Protein AF-A0AAV0CZN5-F1 (afdb_monomer_lite)

Structure (mmCIF, N/CA/C/O backbone):
data_AF-A0AAV0CZN5-F1
#
_entry.id   AF-A0AAV0CZN5-F1
#
loop_
_atom_site.group_PDB
_atom_site.id
_atom_site.type_symbol
_atom_site.label_atom_id
_atom_site.label_alt_id
_atom_site.label_comp_id
_atom_site.label_asym_id
_atom_site.label_entity_id
_atom_site.label_seq_id
_atom_site.pdbx_PDB_ins_code
_atom_site.Cartn_x
_atom_site.Cartn_y
_atom_site.Cartn_z
_atom_site.occupancy
_atom_site.B_iso_or_equiv
_atom_site.auth_seq_id
_atom_site.auth_comp_id
_atom_site.auth_asym_id
_atom_site.auth_atom_id
_atom_site.pdbx_PDB_model_num
ATOM 1 N N . MET A 1 1 ? 2.720 -5.074 -18.653 1.00 69.81 1 MET A N 1
ATOM 2 C CA . MET A 1 1 ? 1.621 -4.364 -17.962 1.00 69.81 1 MET A CA 1
ATOM 3 C C . MET A 1 1 ? 1.163 -3.232 -18.864 1.00 69.81 1 MET A C 1
ATOM 5 O O . MET A 1 1 ? 2.020 -2.633 -19.502 1.00 69.81 1 MET A O 1
ATOM 9 N N . PHE A 1 2 ? -0.141 -2.974 -18.965 1.00 89.19 2 PHE A N 1
ATOM 10 C CA . PHE A 1 2 ? -0.645 -1.840 -19.746 1.00 89.19 2 PHE A CA 1
ATOM 11 C C . PHE A 1 2 ? -0.188 -0.515 -19.115 1.00 89.19 2 PHE A C 1
ATOM 13 O O . PHE A 1 2 ? 0.018 -0.472 -17.899 1.00 89.19 2 PHE A O 1
ATOM 20 N N . CYS A 1 3 ? 0.004 0.540 -19.915 1.00 89.00 3 CYS A N 1
ATOM 21 C CA . CYS A 1 3 ? 0.586 1.803 -19.440 1.00 89.00 3 CYS A CA 1
ATOM 22 C C . CYS A 1 3 ? -0.205 2.390 -18.261 1.00 89.00 3 CYS A C 1
ATOM 24 O O . CYS A 1 3 ? 0.390 2.660 -17.224 1.00 89.00 3 CYS A O 1
ATOM 26 N N . TYR A 1 4 ? -1.537 2.453 -18.350 1.00 92.38 4 TYR A N 1
ATOM 27 C CA . TYR A 1 4 ? -2.385 2.951 -17.260 1.00 92.38 4 TYR A CA 1
ATOM 28 C C . TYR A 1 4 ? -2.239 2.140 -15.973 1.00 92.38 4 TYR A C 1
ATOM 30 O O . TYR A 1 4 ? -2.093 2.705 -14.893 1.00 92.38 4 TYR A O 1
ATOM 38 N N . CYS A 1 5 ? -2.209 0.809 -16.077 1.00 94.00 5 CYS A N 1
ATOM 39 C CA . CYS A 1 5 ? -1.996 -0.034 -14.909 1.00 94.00 5 CYS A CA 1
ATOM 40 C C . CYS A 1 5 ? -0.619 0.262 -14.289 1.00 94.00 5 CYS A C 1
ATOM 42 O O . CYS A 1 5 ? -0.521 0.440 -13.080 1.00 94.00 5 CYS A O 1
ATOM 44 N N . ARG A 1 6 ? 0.444 0.378 -15.097 1.00 94.00 6 ARG A N 1
ATOM 45 C CA . ARG A 1 6 ? 1.783 0.714 -14.586 1.00 94.00 6 ARG A CA 1
ATOM 46 C C . ARG A 1 6 ? 1.778 2.054 -13.851 1.00 94.00 6 ARG A C 1
ATOM 48 O O . ARG A 1 6 ? 2.295 2.119 -12.742 1.00 94.00 6 ARG A O 1
ATOM 55 N N . MET A 1 7 ? 1.167 3.076 -14.445 1.00 93.75 7 MET A N 1
ATOM 56 C CA . MET A 1 7 ? 1.108 4.428 -13.883 1.00 93.75 7 MET A CA 1
ATOM 57 C C . MET A 1 7 ? 0.418 4.481 -12.520 1.00 93.75 7 MET A C 1
ATOM 59 O O . MET A 1 7 ? 0.842 5.235 -11.653 1.00 93.75 7 MET A O 1
ATOM 63 N N . VAL A 1 8 ? -0.597 3.645 -12.294 1.00 94.69 8 VAL A N 1
ATOM 64 C CA . VAL A 1 8 ? -1.289 3.569 -10.998 1.00 94.69 8 VAL A CA 1
ATOM 65 C C . VAL A 1 8 ? -0.507 2.727 -9.987 1.00 94.69 8 VAL A C 1
ATOM 67 O O . VAL A 1 8 ? -0.311 3.136 -8.842 1.00 94.69 8 VAL A O 1
ATOM 70 N N . TYR A 1 9 ? -0.040 1.542 -10.386 1.00 96.00 9 TYR A N 1
ATOM 71 C CA . TYR A 1 9 ? 0.597 0.609 -9.453 1.00 96.00 9 TYR A CA 1
ATOM 72 C C . TYR A 1 9 ? 2.005 1.039 -9.025 1.00 96.00 9 TYR A C 1
ATOM 74 O O . TYR A 1 9 ? 2.451 0.647 -7.948 1.00 96.00 9 TYR A O 1
ATOM 82 N N . LEU A 1 10 ? 2.700 1.856 -9.818 1.00 95.19 10 LEU A N 1
ATOM 83 C CA . LEU A 1 10 ? 4.036 2.352 -9.493 1.00 95.19 10 LEU A CA 1
ATOM 84 C C . LEU A 1 10 ? 4.061 3.177 -8.183 1.00 95.19 10 LEU A C 1
ATOM 86 O O . LEU A 1 10 ? 4.710 2.725 -7.233 1.00 95.19 10 LEU A O 1
ATOM 90 N N . PRO A 1 11 ? 3.324 4.300 -8.040 1.00 96.31 11 PRO A N 1
ATOM 91 C CA . PRO A 1 11 ? 3.270 5.049 -6.781 1.00 96.31 11 PRO A CA 1
ATOM 92 C C . PRO A 1 11 ? 2.603 4.261 -5.643 1.00 96.31 11 PRO A C 1
ATOM 94 O O . PRO A 1 11 ? 3.067 4.329 -4.503 1.00 96.31 11 PRO A O 1
ATOM 97 N N . MET A 1 12 ? 1.583 3.444 -5.936 1.00 96.88 12 MET A N 1
ATOM 98 C CA . MET A 1 12 ? 0.963 2.557 -4.938 1.00 96.88 12 MET A CA 1
ATOM 99 C C . MET A 1 12 ? 1.988 1.591 -4.325 1.00 96.88 12 MET A C 1
ATOM 101 O O . MET A 1 12 ? 2.056 1.438 -3.104 1.00 96.88 12 MET A O 1
ATOM 105 N N . SER A 1 13 ? 2.840 0.979 -5.156 1.00 95.50 13 SER A N 1
ATOM 106 C CA . SER A 1 13 ? 3.897 0.073 -4.695 1.00 95.50 13 SER A CA 1
ATOM 107 C C . SER A 1 13 ? 4.950 0.784 -3.842 1.00 95.50 13 SER A C 1
ATOM 109 O O . SER A 1 13 ? 5.442 0.202 -2.872 1.00 95.50 13 SER A O 1
ATOM 111 N N . TYR A 1 14 ? 5.254 2.054 -4.143 1.00 96.88 14 TYR A N 1
ATOM 112 C CA . TYR A 1 14 ? 6.178 2.862 -3.349 1.00 96.88 14 TYR A CA 1
ATOM 113 C C . TYR A 1 14 ? 5.634 3.104 -1.937 1.00 96.88 14 TYR A C 1
ATOM 115 O O . TYR A 1 14 ? 6.326 2.837 -0.951 1.00 96.88 14 TYR A O 1
ATOM 123 N N . LEU A 1 15 ? 4.377 3.549 -1.824 1.00 96.94 15 LEU A N 1
ATOM 124 C CA . LEU A 1 15 ? 3.720 3.780 -0.533 1.00 96.94 15 LEU A CA 1
ATOM 125 C C . LEU A 1 15 ? 3.605 2.488 0.280 1.00 96.94 15 LEU A C 1
ATOM 127 O O . LEU A 1 15 ? 3.938 2.480 1.470 1.00 96.94 15 LEU A O 1
ATOM 131 N N . TYR A 1 16 ? 3.214 1.388 -0.373 1.00 94.38 16 TYR A N 1
ATOM 132 C CA . TYR A 1 16 ? 3.145 0.067 0.247 1.00 94.38 16 TYR A CA 1
ATOM 133 C C . TYR A 1 16 ? 4.514 -0.380 0.774 1.00 94.38 16 TYR A C 1
ATOM 135 O O . TYR A 1 16 ? 4.655 -0.723 1.949 1.00 94.38 16 TYR A O 1
ATOM 143 N N . GLY A 1 17 ? 5.554 -0.312 -0.062 1.00 93.38 17 GLY A N 1
ATOM 144 C CA . GLY A 1 17 ? 6.911 -0.706 0.313 1.00 93.38 17 GLY A CA 1
ATOM 145 C C . GLY A 1 17 ? 7.506 0.169 1.419 1.00 93.38 17 GLY A C 1
ATOM 146 O O . GLY A 1 17 ? 8.249 -0.330 2.268 1.00 93.38 17 GLY A O 1
ATOM 147 N N . LYS A 1 18 ? 7.154 1.460 1.456 1.00 94.00 18 LYS A N 1
ATOM 148 C CA . LYS A 1 18 ? 7.552 2.392 2.518 1.00 94.00 18 LYS A CA 1
ATOM 149 C C . LYS A 1 18 ? 6.765 2.180 3.816 1.00 94.00 18 LYS A C 1
ATOM 151 O O . LYS A 1 18 ? 7.217 2.652 4.859 1.00 94.00 18 LYS A O 1
ATOM 156 N N . LYS A 1 19 ? 5.629 1.474 3.760 1.00 92.69 19 LYS A N 1
ATOM 157 C CA . LYS A 1 19 ? 4.631 1.379 4.838 1.00 92.69 19 LYS A CA 1
ATOM 158 C C . LYS A 1 19 ? 4.218 2.767 5.326 1.00 92.69 19 LYS A C 1
ATOM 160 O O . LYS A 1 19 ? 4.207 3.037 6.524 1.00 92.69 19 LYS A O 1
ATOM 165 N N . PHE A 1 20 ? 3.963 3.666 4.377 1.00 95.56 20 PHE A N 1
ATOM 166 C CA . PHE A 1 20 ? 3.601 5.040 4.695 1.00 95.56 20 PHE A CA 1
ATOM 167 C C . PHE A 1 20 ? 2.236 5.084 5.392 1.00 95.56 20 PHE A C 1
ATOM 169 O O . PHE A 1 20 ? 1.265 4.512 4.902 1.00 95.56 20 PHE A O 1
ATOM 176 N N . VAL A 1 21 ? 2.169 5.777 6.528 1.00 95.81 21 VAL A N 1
ATOM 177 C CA . VAL A 1 21 ? 0.937 6.023 7.281 1.00 95.81 21 VAL A CA 1
ATOM 178 C C . VAL A 1 21 ? 0.888 7.511 7.601 1.00 95.81 21 VAL A C 1
ATOM 180 O O . VAL A 1 21 ? 1.858 8.066 8.118 1.00 95.81 21 VAL A O 1
ATOM 183 N N . GLY A 1 22 ? -0.227 8.158 7.266 1.00 94.56 22 GLY A N 1
ATOM 184 C CA . GLY A 1 22 ? -0.460 9.562 7.597 1.00 94.56 22 GLY A CA 1
ATOM 185 C C . GLY A 1 22 ? -0.683 9.796 9.100 1.00 94.56 22 GLY A C 1
ATOM 186 O O . GLY A 1 22 ? -0.815 8.842 9.872 1.00 94.56 22 GLY A O 1
ATOM 187 N N . PRO A 1 23 ? -0.748 11.063 9.541 1.00 96.81 23 PRO A N 1
ATOM 188 C CA . PRO A 1 23 ? -1.048 11.392 10.932 1.00 96.81 23 PRO A CA 1
ATOM 189 C C . PRO A 1 23 ? -2.448 10.900 11.319 1.00 96.81 23 PRO A C 1
ATOM 191 O O . PRO A 1 23 ? -3.404 11.101 10.576 1.00 96.81 23 PRO A O 1
ATOM 194 N N . ILE A 1 24 ? -2.582 10.286 12.498 1.00 96.62 24 ILE A N 1
ATOM 195 C CA . ILE A 1 24 ? -3.879 9.841 13.024 1.00 96.62 24 ILE A CA 1
ATOM 196 C C . ILE A 1 24 ? -4.592 11.050 13.636 1.00 96.62 24 ILE A C 1
ATOM 198 O O . IL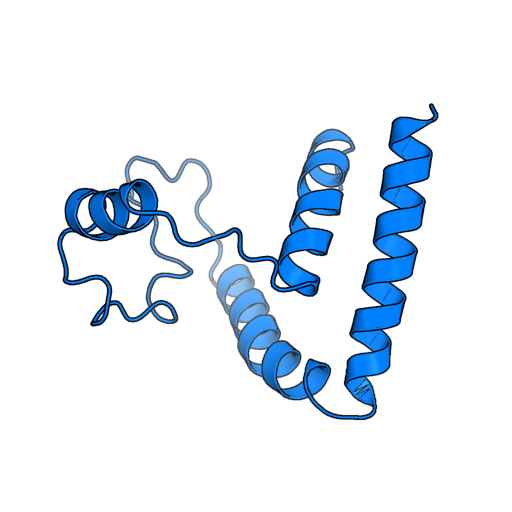E A 1 24 ? -4.275 11.477 14.745 1.00 96.62 24 ILE A O 1
ATOM 202 N N . THR A 1 25 ? -5.539 11.615 12.894 1.00 98.00 25 THR A N 1
ATOM 203 C CA . THR A 1 25 ? -6.364 12.752 13.322 1.00 98.00 25 THR A CA 1
ATOM 204 C C . THR A 1 25 ? -7.634 12.283 14.046 1.00 98.00 25 THR A C 1
ATOM 206 O O . THR A 1 25 ? -8.023 11.120 13.906 1.00 98.00 25 THR A O 1
ATOM 209 N N . PRO A 1 26 ? -8.338 13.170 14.778 1.00 98.25 26 PRO A N 1
ATOM 210 C CA . PRO A 1 26 ? -9.642 12.843 15.362 1.00 98.25 26 PRO A CA 1
ATOM 211 C C . PRO A 1 26 ? -10.660 12.345 14.326 1.00 98.25 26 PRO A C 1
ATOM 213 O O . PRO A 1 26 ? -11.389 11.398 14.600 1.00 98.25 26 PRO A O 1
ATOM 216 N N . LEU A 1 27 ? -10.643 12.911 13.113 1.00 97.88 27 LEU A N 1
ATOM 217 C CA . LEU A 1 27 ? -11.478 12.450 12.002 1.00 97.88 27 LEU A CA 1
ATOM 218 C C . LEU A 1 27 ? -11.155 11.000 11.611 1.00 97.88 27 LEU A C 1
ATOM 220 O O . LEU A 1 27 ? -12.061 10.201 11.425 1.00 97.88 27 LEU A O 1
ATOM 224 N N . ILE A 1 28 ? -9.871 10.626 11.536 1.00 97.38 28 ILE A N 1
ATOM 225 C CA . ILE A 1 28 ? -9.478 9.238 11.241 1.00 97.38 28 ILE A CA 1
ATOM 226 C C . ILE A 1 28 ? -9.965 8.282 12.333 1.00 97.38 28 ILE A C 1
ATOM 228 O O . ILE A 1 28 ? -10.339 7.156 12.022 1.00 97.38 28 ILE A O 1
ATOM 232 N N . LEU A 1 29 ? -9.962 8.699 13.601 1.00 96.81 29 LEU A N 1
ATOM 233 C CA . LEU A 1 29 ? -10.505 7.874 14.682 1.00 96.81 29 LEU A CA 1
ATOM 234 C C . LEU A 1 29 ? -12.017 7.677 14.536 1.00 96.81 29 LEU A C 1
ATOM 236 O O . LEU A 1 29 ? -12.478 6.559 14.707 1.00 96.81 29 LEU A O 1
ATOM 240 N N . GLN A 1 30 ? -12.762 8.718 14.158 1.00 97.50 30 GLN A N 1
ATOM 241 C CA . GLN A 1 30 ? -14.202 8.612 13.895 1.00 97.50 30 GLN A CA 1
ATOM 242 C C . GLN A 1 30 ? -14.497 7.684 12.711 1.00 97.50 30 GLN A C 1
ATOM 244 O O . GLN A 1 30 ? -15.299 6.767 12.843 1.00 97.50 30 GLN A O 1
ATOM 249 N N . LEU A 1 31 ? -13.772 7.841 11.598 1.00 97.25 31 LEU A N 1
ATOM 250 C CA . LEU A 1 31 ? -13.925 6.984 10.418 1.00 97.25 31 LEU A CA 1
ATOM 251 C C . LEU A 1 31 ? -13.684 5.500 10.727 1.00 97.25 31 LEU A C 1
ATOM 253 O O . LEU A 1 31 ? -14.306 4.636 10.121 1.00 97.25 31 LEU A O 1
ATOM 257 N N . LYS A 1 32 ? -12.790 5.181 11.670 1.00 96.44 32 LYS A N 1
ATOM 258 C CA . LYS A 1 32 ? -12.532 3.792 12.081 1.00 96.44 32 LYS A CA 1
ATOM 259 C C . LYS A 1 32 ? -1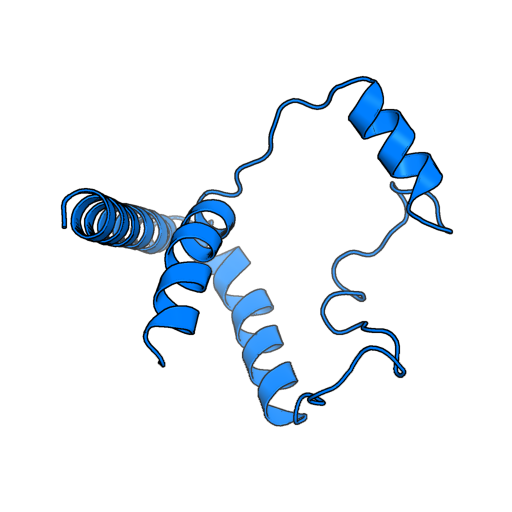3.686 3.148 12.844 1.00 96.44 32 LYS A C 1
ATOM 261 O O . LYS A 1 32 ? -13.756 1.928 12.845 1.00 96.44 32 LYS A O 1
ATOM 266 N N . GLU A 1 33 ? -14.536 3.937 13.490 1.00 96.06 33 GLU A N 1
ATOM 267 C CA . GLU A 1 33 ? -15.729 3.430 14.176 1.00 96.06 33 GLU 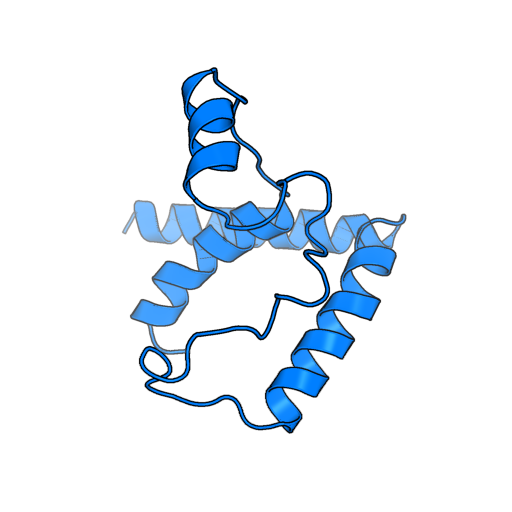A CA 1
ATOM 268 C C . GLU A 1 33 ? -16.963 3.450 13.256 1.00 96.06 33 GLU A C 1
ATOM 270 O O . GLU A 1 33 ? -17.908 2.713 13.497 1.00 96.06 33 GLU A O 1
ATOM 275 N N . GLU A 1 34 ? -16.964 4.279 12.203 1.00 97.50 34 GLU A N 1
ATOM 276 C CA . GLU A 1 34 ? -18.089 4.411 11.263 1.00 97.50 34 GLU A CA 1
ATOM 277 C C . GLU A 1 34 ? -18.022 3.432 10.079 1.00 97.50 34 GLU A C 1
ATOM 279 O O . GLU A 1 34 ? -19.048 2.915 9.653 1.00 97.50 34 GLU A O 1
ATOM 284 N N . LEU A 1 35 ? -16.829 3.183 9.523 1.00 96.50 35 LEU A N 1
ATOM 285 C CA . LEU A 1 35 ? -16.670 2.440 8.262 1.00 96.50 35 LEU A CA 1
ATOM 286 C C . LEU A 1 35 ? -16.704 0.911 8.406 1.00 96.50 35 LEU A C 1
ATOM 288 O O . LEU A 1 35 ? -16.741 0.219 7.390 1.00 96.50 35 LEU A O 1
ATOM 292 N N . TYR A 1 36 ? -16.608 0.381 9.624 1.00 94.88 36 TYR A N 1
ATOM 293 C CA . TYR A 1 36 ? -16.486 -1.055 9.870 1.00 94.88 36 TYR A CA 1
ATOM 294 C C . TYR A 1 36 ? -17.588 -1.528 10.815 1.00 94.88 36 TYR A C 1
ATOM 296 O O . TYR A 1 36 ? -17.834 -0.900 11.839 1.00 94.88 36 TYR A O 1
ATOM 304 N N . ASP A 1 37 ? -18.196 -2.672 10.499 1.00 92.69 37 ASP A N 1
ATOM 305 C CA . ASP A 1 37 ? -19.238 -3.278 11.341 1.00 92.69 37 ASP A CA 1
ATOM 306 C C . ASP A 1 37 ? -18.675 -3.864 12.650 1.00 92.69 37 ASP A C 1
ATOM 308 O O . ASP A 1 37 ? -19.372 -3.967 13.660 1.00 92.69 37 ASP A O 1
ATOM 312 N N . GLU A 1 38 ? -17.401 -4.265 12.633 1.00 93.50 38 GLU A N 1
ATOM 313 C CA . GLU A 1 38 ? -16.671 -4.810 13.779 1.00 93.50 38 GLU A CA 1
ATOM 314 C C . GLU A 1 38 ? -15.722 -3.763 14.375 1.00 93.50 38 GLU A C 1
ATOM 316 O O . GLU A 1 38 ? -15.229 -2.872 13.679 1.00 93.50 38 GLU A O 1
ATOM 321 N N . SER A 1 39 ? -15.381 -3.905 15.662 1.00 94.25 39 SER A N 1
ATOM 322 C CA . SER A 1 39 ? -14.416 -3.007 16.302 1.00 94.25 39 SER A CA 1
ATOM 323 C C . SER A 1 39 ? -13.082 -3.017 15.554 1.00 94.25 39 SER A C 1
ATOM 325 O O . SER A 1 39 ? -12.447 -4.064 15.415 1.00 94.25 39 SER A O 1
ATOM 327 N N . TYR A 1 40 ? -12.589 -1.837 15.161 1.00 94.81 40 TYR A N 1
ATOM 328 C CA . TYR A 1 40 ? -11.354 -1.683 14.379 1.00 94.81 40 TYR A CA 1
ATOM 329 C C . TYR A 1 40 ? -10.144 -2.443 14.957 1.00 94.81 40 TYR A C 1
ATOM 331 O O . TYR A 1 40 ? -9.251 -2.879 14.225 1.00 94.81 40 TYR A O 1
ATOM 339 N N . LYS A 1 41 ? -10.084 -2.589 16.287 1.00 93.81 41 LYS A N 1
ATOM 340 C CA . LYS A 1 41 ? -8.990 -3.276 16.994 1.00 93.81 41 LYS A CA 1
ATOM 341 C C . LYS A 1 41 ? -9.056 -4.800 16.886 1.00 93.81 41 LYS A C 1
ATOM 343 O O . LYS A 1 41 ? -8.025 -5.450 17.043 1.00 93.81 41 LYS A O 1
ATOM 348 N N . GLU A 1 42 ? -10.238 -5.350 16.643 1.00 94.88 42 GLU A N 1
ATOM 349 C CA . GLU A 1 42 ? -10.502 -6.789 16.592 1.00 94.88 42 GLU A CA 1
ATOM 350 C C . GLU A 1 42 ? -10.430 -7.339 15.157 1.00 94.88 42 GLU A C 1
ATOM 352 O O . GLU A 1 42 ? -10.244 -8.543 14.967 1.00 94.88 42 GLU A O 1
ATOM 357 N N . ILE A 1 43 ? -10.464 -6.454 14.149 1.00 95.19 43 ILE A N 1
ATOM 358 C CA . ILE A 1 43 ? -10.396 -6.818 12.729 1.00 95.19 43 ILE A CA 1
ATOM 359 C C . ILE A 1 43 ? -9.124 -7.616 12.422 1.00 95.19 43 ILE A C 1
ATOM 361 O O . ILE A 1 43 ? -7.985 -7.151 12.556 1.00 95.19 43 ILE A O 1
ATOM 365 N N . ASN A 1 44 ? -9.318 -8.824 11.892 1.00 94.19 44 ASN A N 1
ATOM 366 C CA . ASN A 1 44 ? -8.227 -9.642 11.383 1.00 94.19 44 ASN A CA 1
ATOM 367 C C . ASN A 1 44 ? -7.880 -9.266 9.933 1.00 94.19 44 ASN A C 1
ATOM 369 O O . ASN A 1 44 ? -8.289 -9.933 8.980 1.00 94.19 44 ASN A O 1
ATOM 373 N N . TRP A 1 45 ? -7.034 -8.245 9.778 1.00 92.00 45 TRP A N 1
ATOM 374 C CA . TRP A 1 45 ? -6.573 -7.730 8.479 1.00 92.00 45 TRP A CA 1
ATOM 375 C C . TRP A 1 45 ? -5.976 -8.794 7.547 1.00 92.00 45 TRP A C 1
ATOM 377 O O . TRP A 1 45 ? -5.992 -8.644 6.328 1.00 92.00 45 TRP A O 1
ATOM 387 N N . ARG A 1 46 ? -5.443 -9.895 8.092 1.00 90.38 46 ARG A N 1
ATOM 388 C CA . ARG A 1 46 ? -4.835 -10.959 7.285 1.00 90.38 46 ARG A CA 1
ATOM 389 C C . ARG A 1 46 ? -5.878 -11.796 6.547 1.00 90.38 46 ARG A C 1
ATOM 391 O O . ARG A 1 46 ? -5.574 -12.266 5.449 1.00 90.38 46 ARG A O 1
ATOM 398 N N . LYS A 1 47 ? -7.054 -11.990 7.159 1.00 90.50 47 LYS A N 1
ATOM 399 C CA . LYS A 1 47 ? -8.164 -12.797 6.625 1.00 90.50 47 LYS A CA 1
ATOM 400 C C . LYS A 1 47 ? -8.958 -12.065 5.545 1.00 90.50 47 LYS A C 1
ATOM 402 O O . LYS A 1 47 ? -9.458 -12.714 4.639 1.00 90.50 47 LYS A O 1
ATOM 407 N N . ILE A 1 48 ? -9.027 -10.738 5.611 1.00 92.31 48 ILE A N 1
ATOM 408 C CA . ILE A 1 48 ? -9.865 -9.935 4.707 1.00 92.31 48 ILE A CA 1
ATOM 409 C C . ILE A 1 48 ? -9.178 -9.558 3.382 1.00 92.31 48 ILE A C 1
ATOM 411 O O . ILE A 1 48 ? -9.790 -8.908 2.549 1.00 92.31 48 ILE A O 1
ATOM 415 N N . ARG A 1 49 ? -7.915 -9.956 3.152 1.00 91.81 49 ARG A N 1
ATOM 416 C CA . ARG A 1 49 ? -7.133 -9.547 1.960 1.00 91.81 49 ARG A CA 1
ATOM 417 C C . ARG A 1 49 ? -7.757 -9.945 0.619 1.00 91.81 49 ARG A C 1
ATOM 419 O O . ARG A 1 49 ? -7.509 -9.266 -0.369 1.00 91.81 49 ARG A O 1
ATOM 426 N N . HIS A 1 50 ? -8.527 -11.029 0.605 1.00 91.69 50 HIS A N 1
ATOM 427 C CA . HIS A 1 50 ? -9.217 -11.537 -0.587 1.00 91.69 50 HIS A CA 1
ATOM 428 C C . HIS A 1 50 ? -10.731 -11.310 -0.523 1.00 91.69 50 HIS A C 1
ATOM 430 O O . HIS A 1 50 ? -11.463 -11.823 -1.364 1.00 91.69 50 HIS A O 1
ATOM 436 N N . LEU A 1 51 ? -11.215 -10.592 0.497 1.00 91.56 51 LEU A N 1
ATOM 437 C CA . LEU A 1 51 ? -12.635 -10.326 0.668 1.00 91.56 51 LEU A CA 1
ATOM 438 C C . LEU A 1 51 ? -13.031 -9.131 -0.203 1.00 91.56 51 LEU A C 1
ATOM 440 O O . LEU A 1 51 ? -12.505 -8.032 -0.047 1.00 91.56 51 LEU A O 1
ATOM 444 N N . CYS A 1 52 ? -13.965 -9.365 -1.113 1.00 92.69 52 CYS A N 1
ATOM 445 C CA . CYS A 1 52 ? -14.642 -8.351 -1.906 1.00 92.69 52 CYS A CA 1
ATOM 446 C C . CYS A 1 52 ? -16.096 -8.807 -2.064 1.00 92.69 52 CYS A C 1
ATOM 448 O O . CYS A 1 52 ? -16.342 -10.014 -2.184 1.00 92.69 52 CYS A O 1
ATOM 450 N N . GLU A 1 53 ? -17.047 -7.876 -1.994 1.00 93.38 53 GLU A N 1
ATOM 451 C CA . GLU A 1 53 ? -18.465 -8.215 -2.095 1.00 93.38 53 GLU A CA 1
ATOM 452 C C . GLU A 1 53 ? -18.771 -8.765 -3.488 1.00 93.38 53 GLU A C 1
ATOM 454 O O . GLU A 1 53 ? -18.260 -8.272 -4.492 1.00 93.38 53 GLU A O 1
ATOM 459 N N . LYS A 1 54 ? -19.595 -9.812 -3.568 1.00 92.81 54 LYS A N 1
ATOM 460 C CA . LYS A 1 54 ? -19.793 -10.560 -4.820 1.00 92.81 54 LYS A CA 1
ATOM 461 C C . LYS A 1 54 ? -20.362 -9.690 -5.934 1.00 92.81 54 LYS A C 1
ATOM 463 O O . LYS A 1 54 ? -20.087 -9.957 -7.100 1.00 92.81 54 LYS A O 1
ATOM 468 N N . GLU A 1 55 ? -21.148 -8.684 -5.568 1.00 95.81 55 GLU A N 1
ATOM 469 C CA . GLU A 1 55 ? -21.760 -7.735 -6.498 1.00 95.81 55 GLU A CA 1
ATOM 470 C C . GLU A 1 55 ? -20.736 -6.753 -7.095 1.00 95.81 55 GLU A C 1
ATOM 472 O O . GLU A 1 55 ? -20.903 -6.324 -8.235 1.00 95.81 55 GLU A O 1
ATOM 477 N N . ASP A 1 56 ? -19.637 -6.474 -6.385 1.00 95.31 56 ASP A N 1
ATOM 478 C CA . ASP A 1 56 ? -18.579 -5.551 -6.820 1.00 95.31 56 ASP A CA 1
ATOM 479 C C . ASP A 1 56 ? -17.457 -6.248 -7.613 1.00 95.31 56 ASP A C 1
ATOM 481 O O . ASP A 1 56 ? -16.649 -5.604 -8.294 1.00 95.31 56 ASP A O 1
ATOM 485 N N . VAL A 1 57 ? -17.386 -7.583 -7.557 1.00 94.31 57 VAL A N 1
ATOM 486 C CA . VAL A 1 57 ? -16.349 -8.370 -8.239 1.00 94.31 57 VAL A CA 1
ATOM 487 C C . VAL A 1 57 ? -16.682 -8.527 -9.721 1.00 94.31 57 VAL A C 1
ATOM 489 O O . VAL A 1 57 ? -17.280 -9.508 -10.159 1.00 94.31 57 VAL A O 1
ATOM 492 N N . TYR A 1 58 ? -16.210 -7.578 -10.527 1.00 95.38 58 TYR A N 1
ATOM 493 C CA . TYR A 1 58 ? -16.328 -7.667 -11.984 1.00 95.38 58 TYR A CA 1
ATOM 494 C C . TYR A 1 58 ? -15.402 -8.737 -12.600 1.00 95.38 58 TYR A C 1
ATOM 496 O O . TYR A 1 58 ? -15.780 -9.422 -13.550 1.00 95.38 58 TYR A O 1
ATOM 504 N N . TYR A 1 59 ? -14.198 -8.921 -12.043 1.00 91.94 59 TYR A N 1
ATOM 505 C CA . TYR A 1 59 ? -13.241 -9.951 -12.465 1.00 91.94 59 TYR A CA 1
ATOM 506 C C . TYR A 1 59 ? -12.831 -10.828 -11.273 1.00 91.94 59 TYR A C 1
ATOM 508 O O . TYR A 1 59 ? -12.008 -10.392 -10.464 1.00 91.94 59 TYR A O 1
ATOM 516 N N . PRO A 1 60 ? -13.365 -12.057 -11.145 1.00 92.19 60 PRO A N 1
ATOM 517 C CA . PRO A 1 60 ? -13.021 -12.936 -10.034 1.00 92.19 60 PRO A CA 1
ATOM 518 C C . PRO A 1 60 ? -11.585 -13.450 -10.157 1.00 92.19 60 PRO A C 1
ATOM 520 O O . PRO A 1 60 ? -11.115 -13.792 -11.246 1.00 92.19 60 PRO A O 1
ATOM 523 N N . HIS A 1 61 ? -10.890 -13.537 -9.024 1.00 91.94 61 HIS A N 1
ATOM 524 C CA . HIS A 1 61 ? -9.529 -14.056 -8.985 1.00 91.94 61 HIS A CA 1
ATOM 525 C C . HIS A 1 61 ? -9.512 -15.581 -9.184 1.00 91.94 61 HIS A C 1
ATOM 527 O O . HIS A 1 61 ? -10.253 -16.308 -8.519 1.00 91.94 61 HIS A O 1
ATOM 533 N N . PRO A 1 62 ? -8.651 -16.106 -10.071 1.00 94.12 62 PRO A N 1
ATOM 534 C CA . PRO A 1 62 ? -8.369 -17.534 -10.122 1.00 94.12 62 PRO A CA 1
ATOM 535 C C . PRO A 1 62 ? -7.647 -17.999 -8.851 1.00 94.12 62 PRO A C 1
ATOM 537 O O . PRO A 1 62 ? -6.762 -17.310 -8.355 1.00 94.12 62 PRO A O 1
ATOM 540 N N . LEU A 1 63 ? -7.901 -19.230 -8.398 1.00 92.69 63 LEU A N 1
ATOM 541 C CA . LEU A 1 63 ? -7.271 -19.793 -7.186 1.00 92.69 63 LEU A CA 1
ATOM 542 C C . LEU A 1 63 ? -5.732 -19.741 -7.197 1.00 92.69 63 LEU A C 1
ATOM 544 O O . LEU A 1 63 ? -5.093 -19.579 -6.159 1.00 92.69 63 LEU A O 1
ATOM 548 N N . ILE A 1 64 ? -5.119 -19.874 -8.377 1.00 95.56 64 ILE A N 1
ATOM 549 C CA . ILE A 1 64 ? -3.662 -19.784 -8.529 1.00 95.56 64 ILE A CA 1
ATOM 550 C C . ILE A 1 64 ? -3.134 -18.375 -8.223 1.00 95.56 64 ILE A C 1
ATOM 552 O O . ILE A 1 64 ? -2.031 -18.234 -7.699 1.00 95.56 64 ILE A O 1
ATOM 556 N N . GLN A 1 65 ? -3.918 -17.336 -8.518 1.00 93.06 65 GLN A N 1
ATOM 557 C CA . GLN A 1 65 ? -3.561 -15.948 -8.245 1.00 93.06 65 GLN A CA 1
ATOM 558 C C . GLN A 1 65 ? -3.53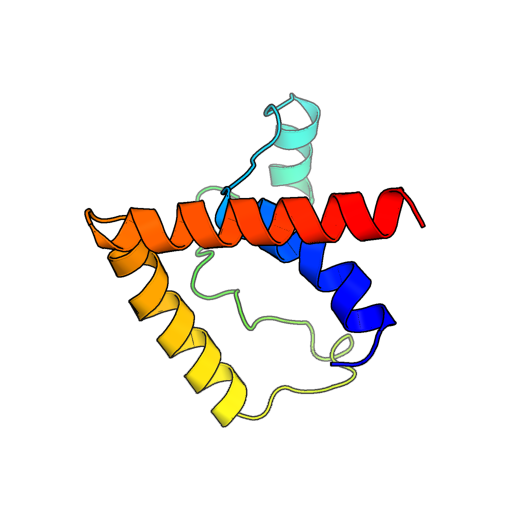8 -15.691 -6.737 1.00 93.06 65 GLN A C 1
ATOM 560 O O . GLN A 1 65 ? -2.534 -15.187 -6.231 1.00 93.06 65 GLN A O 1
ATOM 565 N N . ASP A 1 66 ? -4.571 -16.135 -6.019 1.00 92.44 66 ASP A N 1
ATOM 566 C CA . ASP A 1 66 ? -4.639 -16.022 -4.558 1.00 92.44 66 ASP A CA 1
ATOM 567 C C . ASP A 1 66 ? -3.477 -16.766 -3.889 1.00 92.44 66 ASP A C 1
ATOM 569 O O . ASP A 1 66 ? -2.809 -16.226 -3.005 1.00 92.44 66 ASP A O 1
ATOM 573 N N . PHE A 1 67 ? -3.158 -17.971 -4.375 1.00 93.88 67 PHE A N 1
ATOM 574 C CA . PHE A 1 67 ? -2.027 -18.754 -3.879 1.00 93.88 67 PHE A CA 1
ATOM 575 C C . PHE A 1 67 ? -0.680 -18.036 -4.057 1.00 93.88 67 PHE A C 1
ATOM 577 O O . PHE A 1 67 ? 0.142 -18.010 -3.132 1.00 93.88 67 PHE A O 1
ATOM 584 N N . ILE A 1 68 ? -0.438 -17.446 -5.233 1.00 94.44 68 ILE A N 1
ATOM 585 C CA . ILE A 1 68 ? 0.789 -16.686 -5.509 1.00 94.44 68 ILE A CA 1
ATOM 586 C C . ILE A 1 68 ? 0.865 -15.471 -4.584 1.00 94.44 68 ILE A C 1
ATOM 588 O O . ILE A 1 68 ? 1.900 -15.247 -3.955 1.00 94.44 68 ILE A O 1
ATOM 592 N N . TRP A 1 69 ? -0.219 -14.705 -4.462 1.00 93.62 69 TRP A N 1
ATOM 593 C CA . TRP A 1 69 ? -0.260 -13.516 -3.614 1.00 93.62 69 TRP A CA 1
ATOM 594 C C . TRP A 1 69 ? -0.057 -13.831 -2.138 1.00 93.62 69 TRP A C 1
ATOM 596 O O . TRP A 1 69 ? 0.692 -13.123 -1.460 1.00 93.62 69 TRP A O 1
ATOM 606 N N . ASP A 1 70 ? -0.650 -14.912 -1.640 1.00 93.12 70 ASP A N 1
ATOM 607 C CA . ASP A 1 70 ? -0.449 -15.357 -0.266 1.00 93.12 70 ASP A CA 1
ATOM 608 C C . ASP A 1 70 ? 0.970 -15.827 -0.016 1.00 93.12 70 ASP A C 1
ATOM 610 O O . ASP A 1 70 ? 1.591 -15.396 0.955 1.00 93.12 70 ASP A O 1
ATOM 614 N N . SER A 1 71 ? 1.526 -16.627 -0.920 1.00 92.62 71 SER A N 1
ATOM 615 C CA . SER A 1 71 ? 2.921 -17.051 -0.829 1.00 92.62 71 SER A CA 1
ATOM 616 C C . SER A 1 71 ? 3.859 -15.841 -0.821 1.00 92.62 71 SER A C 1
ATOM 618 O O . SER A 1 71 ? 4.721 -15.726 0.052 1.00 92.62 71 SER A O 1
ATOM 620 N N . CYS A 1 72 ? 3.648 -14.884 -1.729 1.00 91.25 72 CYS A N 1
ATOM 621 C CA . CYS A 1 72 ? 4.397 -13.634 -1.764 1.00 91.25 72 CYS A CA 1
ATOM 622 C C . CYS A 1 72 ? 4.268 -12.870 -0.446 1.00 91.25 72 CYS A C 1
ATOM 624 O O . CYS A 1 72 ? 5.286 -12.534 0.150 1.00 91.25 72 CYS A O 1
ATOM 626 N N . TYR A 1 73 ? 3.060 -12.616 0.051 1.00 89.81 73 TYR A N 1
ATOM 627 C CA . TYR A 1 73 ? 2.857 -11.853 1.283 1.00 89.81 73 TYR A CA 1
ATOM 628 C C . TYR A 1 73 ? 3.502 -12.531 2.501 1.00 89.81 73 TYR A C 1
ATOM 630 O O . TYR A 1 73 ? 4.232 -11.894 3.263 1.00 89.81 73 TYR A O 1
ATOM 638 N N . LEU A 1 74 ? 3.273 -13.836 2.668 1.00 89.06 74 LEU A N 1
ATOM 639 C CA . LEU A 1 74 ? 3.752 -14.605 3.814 1.00 89.06 74 LEU A CA 1
ATOM 640 C C . LEU A 1 74 ? 5.277 -14.738 3.842 1.00 89.06 74 LEU A C 1
ATOM 642 O O . LEU A 1 74 ? 5.856 -14.758 4.926 1.00 89.06 74 LEU A O 1
ATOM 646 N N . LEU A 1 75 ? 5.922 -14.818 2.676 1.00 89.06 75 LEU A N 1
ATOM 647 C CA . LEU A 1 75 ? 7.372 -14.966 2.571 1.00 89.06 75 LEU A CA 1
ATOM 648 C C . LEU A 1 75 ? 8.084 -13.613 2.536 1.00 89.06 75 LEU A C 1
ATOM 650 O O . LEU A 1 75 ? 9.065 -13.406 3.248 1.00 89.06 75 LEU A O 1
ATOM 654 N N . THR A 1 76 ? 7.608 -12.673 1.720 1.00 86.06 76 THR A N 1
ATOM 655 C CA . THR A 1 76 ? 8.339 -11.425 1.462 1.00 86.06 76 THR A CA 1
ATOM 656 C C . THR A 1 76 ? 8.318 -10.480 2.655 1.00 86.06 76 THR A C 1
ATOM 658 O O . THR A 1 76 ? 9.349 -9.880 2.943 1.00 86.06 76 THR A O 1
ATOM 661 N N . GLU A 1 77 ? 7.215 -10.370 3.402 1.00 85.50 77 GLU A N 1
ATOM 662 C CA . GLU A 1 77 ? 7.152 -9.446 4.540 1.00 85.50 77 GLU A CA 1
ATOM 663 C C . GLU A 1 77 ? 8.139 -9.807 5.668 1.00 85.50 77 GLU A C 1
ATOM 665 O O . GLU A 1 77 ? 8.904 -8.930 6.089 1.00 85.50 77 GLU A O 1
ATOM 670 N N . PRO A 1 78 ? 8.227 -11.068 6.136 1.00 86.56 78 PRO A N 1
ATOM 671 C CA . PRO A 1 78 ? 9.227 -11.458 7.132 1.00 86.56 78 PRO A CA 1
ATOM 672 C C . PRO A 1 78 ? 10.666 -11.403 6.613 1.00 86.56 78 PRO A C 1
ATOM 674 O O . PRO A 1 78 ? 11.583 -11.109 7.379 1.00 86.56 78 PRO A O 1
ATOM 677 N N . LEU A 1 79 ? 10.884 -11.688 5.325 1.00 87.38 79 LEU A N 1
ATOM 678 C CA . LEU A 1 79 ? 12.221 -11.697 4.732 1.00 87.38 79 LEU A CA 1
ATOM 679 C C . LEU A 1 79 ? 12.743 -10.275 4.501 1.00 87.38 79 LEU A C 1
ATOM 681 O O . LEU A 1 79 ? 13.829 -9.938 4.963 1.00 87.38 79 LEU A O 1
ATOM 685 N N . LEU A 1 80 ? 11.960 -9.411 3.854 1.00 86.31 80 LEU A N 1
ATOM 686 C CA . LEU A 1 80 ? 12.360 -8.048 3.480 1.00 86.31 80 LEU A CA 1
ATOM 687 C C . LEU A 1 80 ? 12.367 -7.058 4.652 1.00 86.31 80 LEU A C 1
ATOM 689 O O . LEU A 1 80 ? 12.778 -5.911 4.488 1.00 86.31 80 LEU A O 1
ATOM 693 N N . THR A 1 81 ? 11.914 -7.460 5.837 1.00 84.56 81 THR A N 1
ATOM 694 C CA . THR A 1 81 ? 12.080 -6.667 7.066 1.00 84.56 81 THR A CA 1
ATOM 695 C C . THR A 1 81 ? 13.399 -6.961 7.780 1.00 84.56 81 THR A C 1
ATOM 697 O O . THR A 1 81 ? 13.869 -6.124 8.550 1.00 84.56 81 THR A O 1
ATOM 700 N N . ARG A 1 82 ? 14.040 -8.103 7.501 1.00 87.94 82 ARG A N 1
ATOM 701 C CA . ARG A 1 82 ? 15.273 -8.538 8.168 1.00 87.94 82 ARG A CA 1
ATOM 702 C C . ARG A 1 82 ? 16.515 -8.140 7.377 1.00 87.94 82 ARG A C 1
ATOM 704 O O . ARG A 1 82 ? 16.525 -8.124 6.147 1.00 87.94 82 ARG A O 1
ATOM 711 N N . TRP A 1 83 ? 17.592 -7.834 8.090 1.00 86.56 83 TRP A N 1
ATOM 712 C CA . TRP A 1 83 ? 18.902 -7.645 7.472 1.00 86.56 83 TRP A CA 1
ATOM 713 C C . TRP A 1 83 ? 19.445 -9.003 6.982 1.00 86.56 83 TRP A C 1
ATOM 715 O O . TRP A 1 83 ? 19.284 -9.990 7.700 1.00 86.56 83 TRP A O 1
ATOM 725 N N . PRO A 1 84 ? 20.074 -9.098 5.793 1.00 86.25 84 PRO A N 1
ATOM 726 C CA . PRO A 1 84 ? 20.415 -8.017 4.857 1.00 86.25 84 PRO A CA 1
ATOM 727 C C . PRO A 1 84 ? 19.360 -7.758 3.765 1.00 86.25 84 PRO A C 1
ATOM 729 O O . PRO A 1 84 ? 19.536 -6.858 2.945 1.00 86.25 84 PRO A O 1
ATOM 732 N N . LEU A 1 85 ? 18.281 -8.542 3.723 1.00 88.75 85 LEU A N 1
ATOM 733 C CA . LEU A 1 85 ? 17.277 -8.508 2.652 1.00 88.75 85 LEU A CA 1
ATOM 734 C C . LEU A 1 85 ? 16.459 -7.210 2.625 1.00 88.75 85 LEU A C 1
ATOM 736 O O . LEU A 1 85 ? 15.968 -6.815 1.570 1.00 88.75 85 LEU A O 1
ATOM 740 N N . ASN A 1 86 ? 16.382 -6.484 3.739 1.00 87.81 86 ASN A N 1
ATOM 741 C CA . ASN A 1 86 ? 15.795 -5.144 3.782 1.00 87.81 86 ASN A CA 1
ATOM 742 C C . ASN A 1 86 ? 16.466 -4.135 2.826 1.00 87.81 86 ASN A C 1
ATOM 744 O O . ASN A 1 86 ? 15.798 -3.213 2.354 1.00 87.81 86 ASN A O 1
ATOM 748 N N . LYS A 1 87 ? 17.738 -4.346 2.451 1.00 91.56 87 LYS A N 1
ATOM 749 C CA . LYS A 1 87 ? 18.431 -3.540 1.434 1.00 91.56 87 LYS A CA 1
ATOM 750 C C . LYS A 1 87 ? 17.795 -3.675 0.051 1.00 91.56 87 LYS A C 1
ATOM 752 O O . LYS A 1 87 ? 17.797 -2.716 -0.716 1.00 91.56 87 LYS A O 1
ATOM 757 N N . LEU A 1 88 ? 17.214 -4.836 -0.269 1.00 93.50 88 LEU A N 1
ATOM 758 C CA . LEU A 1 88 ? 16.501 -5.034 -1.535 1.00 93.50 88 LEU A CA 1
ATOM 759 C C . LEU A 1 88 ? 15.261 -4.145 -1.605 1.00 93.50 88 LEU A C 1
ATOM 761 O O . LEU A 1 88 ? 15.025 -3.510 -2.629 1.00 93.50 88 LEU A O 1
ATOM 765 N N . ARG A 1 89 ? 14.513 -4.041 -0.500 1.00 93.25 89 ARG A N 1
ATOM 766 C CA . ARG A 1 89 ? 13.357 -3.143 -0.402 1.00 93.25 89 ARG A CA 1
ATOM 767 C C . ARG A 1 89 ? 13.776 -1.683 -0.571 1.00 93.25 89 ARG A C 1
ATOM 769 O O . ARG A 1 89 ? 13.133 -0.966 -1.325 1.00 93.25 89 ARG A O 1
ATOM 776 N N . GLN A 1 90 ? 14.862 -1.254 0.072 1.00 93.75 90 GLN A N 1
ATOM 777 C CA . GLN A 1 90 ? 15.385 0.112 -0.085 1.00 93.75 90 GLN A CA 1
ATOM 778 C C . GLN A 1 90 ? 15.760 0.413 -1.540 1.00 93.75 90 GLN A C 1
ATOM 780 O O . GLN A 1 90 ? 15.283 1.393 -2.105 1.00 93.75 90 GLN A O 1
ATOM 785 N N . LYS A 1 91 ? 16.516 -0.484 -2.183 1.00 96.00 91 LYS A N 1
ATOM 786 C CA . LYS A 1 91 ? 16.889 -0.343 -3.594 1.00 96.00 91 LYS A CA 1
ATOM 787 C C . LYS A 1 91 ? 15.665 -0.308 -4.516 1.00 96.00 91 LYS A C 1
ATOM 789 O O . LYS A 1 91 ? 15.625 0.485 -5.450 1.00 96.00 91 LYS A O 1
ATOM 794 N N . ALA A 1 92 ? 14.658 -1.143 -4.255 1.00 95.69 92 ALA A N 1
ATOM 795 C CA . ALA A 1 92 ? 13.411 -1.139 -5.016 1.00 95.69 92 ALA A CA 1
ATOM 796 C C . ALA A 1 92 ? 12.655 0.193 -4.871 1.00 95.69 92 ALA A C 1
ATOM 798 O O . ALA A 1 92 ? 12.173 0.726 -5.869 1.00 95.69 92 ALA A O 1
ATOM 799 N N . LEU A 1 93 ? 12.601 0.766 -3.664 1.00 96.62 93 LEU A N 1
ATOM 800 C CA . LEU A 1 93 ? 11.986 2.074 -3.421 1.00 96.62 93 LEU A CA 1
ATOM 801 C C . LEU A 1 93 ? 12.717 3.199 -4.165 1.00 96.62 93 LEU A C 1
ATOM 803 O O . LEU A 1 93 ? 12.064 4.021 -4.800 1.00 96.62 93 LEU A O 1
ATOM 807 N N . GLU A 1 94 ? 14.051 3.210 -4.150 1.00 97.50 94 GLU A N 1
ATOM 808 C CA . GLU A 1 94 ? 14.853 4.193 -4.895 1.00 97.50 94 GLU A CA 1
ATOM 809 C C . GLU A 1 94 ? 14.600 4.117 -6.403 1.00 97.50 94 GLU A C 1
ATOM 811 O O . GLU A 1 94 ? 14.395 5.137 -7.057 1.00 97.50 94 GLU A O 1
ATOM 816 N N . VAL A 1 95 ? 14.590 2.905 -6.964 1.00 97.56 95 VAL A N 1
ATOM 817 C CA . VAL A 1 95 ? 14.298 2.698 -8.388 1.00 97.56 95 VAL A CA 1
ATOM 818 C C . VAL A 1 95 ? 12.874 3.139 -8.716 1.00 97.56 95 VAL A C 1
ATOM 820 O O . VAL A 1 95 ? 12.668 3.794 -9.733 1.00 97.56 95 VAL A O 1
ATOM 823 N N . THR A 1 96 ? 11.906 2.824 -7.858 1.00 97.06 96 THR A N 1
ATOM 824 C CA . THR A 1 96 ? 10.504 3.218 -8.054 1.00 97.06 96 THR A CA 1
ATOM 825 C C . THR A 1 96 ? 10.359 4.739 -8.059 1.00 97.06 96 THR A C 1
ATOM 827 O O . THR A 1 96 ? 9.743 5.278 -8.970 1.00 97.06 96 THR A O 1
ATOM 830 N N . MET A 1 97 ? 10.999 5.442 -7.118 1.00 97.44 97 MET A N 1
ATOM 831 C CA . MET A 1 97 ? 10.972 6.909 -7.065 1.00 97.44 97 MET A CA 1
ATOM 832 C C . MET A 1 97 ? 11.598 7.551 -8.309 1.00 97.44 97 MET A C 1
ATOM 834 O O . MET A 1 97 ? 11.052 8.509 -8.841 1.00 97.44 97 MET A O 1
ATOM 838 N N . LYS A 1 98 ? 12.694 6.988 -8.836 1.00 97.38 98 LYS A N 1
ATOM 839 C CA . LYS A 1 98 ? 13.281 7.461 -10.103 1.00 97.38 98 LYS A CA 1
ATOM 840 C C . LYS A 1 98 ? 12.302 7.369 -11.272 1.00 97.38 98 LYS A C 1
ATOM 842 O O . LYS A 1 98 ? 12.273 8.270 -12.096 1.00 97.38 98 LYS A O 1
ATOM 847 N N . HIS A 1 99 ? 11.517 6.293 -11.346 1.00 96.19 99 HIS A N 1
ATOM 848 C CA . HIS A 1 99 ? 10.508 6.157 -12.397 1.00 96.19 99 HIS A CA 1
ATOM 849 C C . HIS A 1 99 ? 9.342 7.127 -12.192 1.00 96.19 99 HIS A C 1
ATOM 851 O O . HIS A 1 99 ? 8.842 7.648 -13.175 1.00 96.19 99 HIS A O 1
ATOM 857 N N . ILE A 1 100 ? 8.933 7.390 -10.945 1.00 95.81 100 ILE A N 1
ATOM 858 C CA . ILE A 1 100 ? 7.896 8.392 -10.650 1.00 95.81 100 ILE A CA 1
ATOM 859 C C . ILE A 1 100 ? 8.360 9.774 -11.122 1.00 95.81 100 ILE A C 1
ATOM 861 O O . ILE A 1 100 ? 7.669 10.389 -11.918 1.00 95.81 100 ILE A O 1
ATOM 865 N N . HIS A 1 101 ? 9.565 10.211 -10.740 1.00 96.69 101 HIS A N 1
ATOM 866 C CA . HIS A 1 101 ? 10.106 11.497 -11.196 1.00 96.69 101 HIS A CA 1
ATOM 867 C C . HIS A 1 101 ? 10.257 11.580 -12.713 1.00 96.69 101 HIS A C 1
ATOM 869 O O . HIS A 1 101 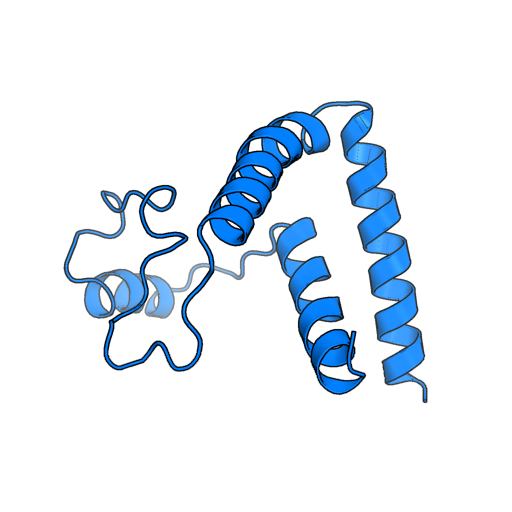? 9.947 12.608 -13.297 1.00 96.69 101 HIS A O 1
ATOM 875 N N . TYR A 1 102 ? 10.689 10.494 -13.359 1.00 95.75 102 TYR A N 1
ATOM 876 C CA . TYR A 1 102 ? 10.758 10.452 -14.816 1.00 95.75 102 TYR A CA 1
ATOM 877 C C . TYR A 1 102 ? 9.387 10.669 -15.470 1.00 95.75 102 TYR A C 1
ATOM 879 O O . TYR A 1 102 ? 9.302 11.348 -16.483 1.00 95.75 102 TYR A O 1
ATOM 887 N N . GLU A 1 103 ? 8.317 10.100 -14.915 1.00 93.38 103 GLU A N 1
ATOM 888 C CA . GLU A 1 103 ? 6.961 10.305 -15.437 1.00 93.38 103 GLU A CA 1
ATOM 889 C C . GLU A 1 103 ? 6.384 11.684 -15.059 1.00 93.38 103 GLU A C 1
ATOM 891 O O . GLU A 1 103 ? 5.552 12.190 -15.798 1.00 93.38 103 GLU A O 1
ATOM 896 N N . ASP A 1 104 ? 6.823 12.303 -13.955 1.00 93.81 104 ASP A N 1
ATOM 8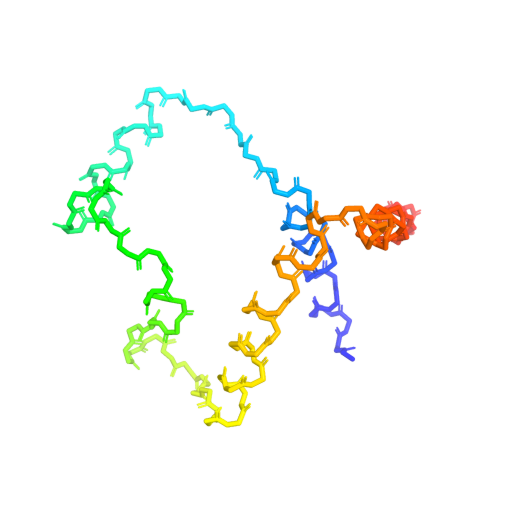97 C CA . ASP A 1 104 ? 6.426 13.672 -13.571 1.00 93.81 104 ASP A CA 1
ATOM 898 C C . ASP A 1 104 ? 7.092 14.753 -14.453 1.00 93.81 104 ASP A C 1
ATOM 900 O O . ASP A 1 104 ? 6.552 15.849 -14.607 1.00 93.81 104 ASP A O 1
ATOM 904 N N . GLU A 1 105 ? 8.290 14.476 -14.982 1.00 94.81 105 GLU A N 1
ATOM 905 C CA . GLU A 1 105 ? 9.077 15.403 -15.812 1.00 94.81 105 GLU A CA 1
ATOM 906 C C . GLU A 1 105 ? 8.719 15.369 -17.311 1.00 94.81 105 GLU A C 1
ATOM 908 O O . GLU A 1 105 ? 9.055 16.319 -18.025 1.00 94.81 105 GLU A O 1
ATOM 913 N N . ASN A 1 106 ? 8.080 14.296 -17.793 1.00 83.00 106 ASN A N 1
ATOM 914 C CA . ASN A 1 106 ? 7.645 14.144 -19.192 1.00 83.00 106 ASN A CA 1
ATOM 915 C C . ASN A 1 106 ? 6.236 14.701 -19.428 1.00 83.00 106 ASN A C 1
ATOM 917 O O . ASN A 1 106 ? 6.007 15.204 -20.553 1.00 83.00 106 ASN A O 1
#

pLDDT: mean 93.24, std 4.05, range [69.81, 98.25]

Organism: NCBI:txid186058

Foldseek 3Di:
DDPVVCLVVLVVVLCVLVVDDDDCDPVNVVCQVVVDPDRNVPDPPVVCPQDDDPVPCPDHDDPVRVVVVCVCVVPVVVQCVDPPNVVVSVVSSVVSVVVVVVVVVD

Secondary structure (DSSP, 8-state):
--HHHHHHHHHHHHHHHHT------HHHHHHHHHS-SS-TTT--TTTGGG---TTT-SSPPPHHHHHHHHHHHHHHHHHHTSTTTHHHHHHHHHHHHHHHHHHHH-

InterPro domains:
  IPR008930 Terpenoid cyclases/protein prenyltransferase alpha-alpha toroid [SSF48239] (1-106)
  IPR018333 Squalene cyclase [PTHR11764] (1-106)

Radius of gyration: 17.09 Å; chains: 1; bounding box: 42×35×37 Å

Sequence (106 aa):
MFCYCRMVYLPMSYLYGKKFVGPITPLILQLKEELYDESYKEINWRKIRHLCEKEDVYYPHPLIQDFIWDSCYLLTEPLLTRWPLNKLRQKALEVTMKHIHYEDEN